Protein AF-A0A6I2UW46-F1 (afdb_monomer)

Nearest PDB structures (foldseek):
  3oei-assembly4_O  TM=9.507E-01  e=3.882E-06  Mycobacterium tuberculosis
  7bwf-assembly1_C  TM=9.189E-01  e=1.277E-05  Staphylococcus aureus
  6n90-assembly1_B  TM=9.049E-01  e=1.199E-05  Agrobacterium tumefaciens
  6l8f-assembly2_H  TM=9.216E-01  e=1.980E-05  Staphylococcus aureus subsp. aureus NCTC 8325
  7cua-assembly1_B  TM=8.810E-01  e=8.373E-05  Staphylococcus aureus subsp. aureus NCTC 8325

InterPro domains:
  IPR009614 Toxin YoeB [PF06769] (2-61)
  IPR009614 Toxin YoeB [PTHR38039] (1-61)
  IPR009614 Toxin YoeB [TIGR02116] (2-61)
  IPR035093 Toxin-antitoxin system, RelE/ParE toxin domain superfamily [G3DSA:3.30.2310.20] (1-61)
  IPR035093 Toxin-antitoxin system, RelE/ParE toxin domain superfamily [SSF143011] (2-60)

Radius of gyration: 14.35 Å; Cα contacts (8 Å, |Δi|>4): 94; chains: 1; bounding box: 45×29×25 Å

pLDDT: mean 71.77, std 20.69, range [31.94, 92.5]

Sequence (86 aa):
MKRINALIKDIKRHPFEGIGMAEPLKGNLSGFWSKRIDDANRLVYAAEGTTVIIIACRNHYAVTSDKKNPGQGAIQTPPDRGSFYR

Secondary structure (DSSP, 8-state):
-HHHHHHHHHHTT-TTSSTT--EE--GGGTT-EEEESSSS-EEEEEEETTEEEEEEETTT-------S--------PPS--TT---

Foldseek 3Di:
DVQVVVVVVCCLPPVQDDAQHWDADDDLRGQWIWGHSDPPWIWIWHDDPNDIGTQDTPPPPPPPPPPDDPDDPDSDDPPDPPDPDD

Structure (mmCIF, N/CA/C/O backbone):
data_AF-A0A6I2UW46-F1
#
_entry.id   AF-A0A6I2UW46-F1
#
loop_
_atom_site.group_PDB
_atom_site.id
_atom_site.type_symbol
_atom_site.label_atom_id
_atom_site.label_alt_id
_atom_site.label_comp_id
_atom_site.label_asym_id
_atom_site.label_entity_id
_atom_site.label_seq_id
_atom_site.pdbx_PDB_ins_code
_atom_site.Cartn_x
_atom_site.Cartn_y
_atom_site.Cartn_z
_atom_site.occupancy
_atom_site.B_iso_or_equiv
_atom_site.auth_seq_id
_atom_site.auth_comp_id
_atom_site.auth_asym_id
_atom_site.auth_atom_id
_atom_site.pdbx_PDB_model_num
ATOM 1 N N . MET A 1 1 ? 12.557 4.641 1.573 1.00 59.28 1 MET A N 1
ATOM 2 C CA . MET A 1 1 ? 12.071 4.723 2.973 1.00 59.28 1 MET A CA 1
ATOM 3 C C . MET A 1 1 ? 10.913 5.702 3.214 1.00 59.28 1 MET A C 1
ATOM 5 O O . MET A 1 1 ? 9.928 5.294 3.812 1.00 59.28 1 MET A O 1
ATOM 9 N N . LYS A 1 2 ? 10.951 6.970 2.761 1.00 78.75 2 LYS A N 1
ATOM 10 C CA . LYS A 1 2 ? 9.901 7.968 3.097 1.00 78.75 2 LYS A CA 1
ATOM 11 C C . LYS A 1 2 ? 8.494 7.652 2.546 1.00 78.75 2 LYS A C 1
ATOM 13 O O . LYS A 1 2 ? 7.505 7.972 3.200 1.00 78.75 2 LYS A O 1
ATOM 18 N N . ARG A 1 3 ? 8.395 7.014 1.372 1.00 84.38 3 ARG A N 1
ATOM 19 C CA . ARG A 1 3 ? 7.114 6.768 0.683 1.00 84.38 3 ARG A CA 1
ATOM 20 C C . ARG A 1 3 ? 6.238 5.730 1.386 1.00 84.38 3 ARG A C 1
ATOM 22 O O . ARG A 1 3 ? 5.057 5.989 1.574 1.00 84.38 3 ARG A O 1
ATOM 29 N N . ILE A 1 4 ? 6.811 4.614 1.841 1.00 84.00 4 ILE A N 1
ATOM 30 C CA . ILE A 1 4 ? 6.053 3.583 2.571 1.00 84.00 4 ILE A CA 1
ATOM 31 C C . ILE A 1 4 ? 5.504 4.133 3.885 1.00 84.00 4 ILE A C 1
ATOM 33 O O . ILE A 1 4 ? 4.334 3.931 4.180 1.00 84.00 4 ILE A O 1
ATOM 37 N N . ASN A 1 5 ? 6.294 4.903 4.636 1.00 87.50 5 ASN A N 1
ATOM 38 C CA . ASN A 1 5 ? 5.810 5.515 5.875 1.00 87.50 5 ASN A CA 1
ATOM 39 C C . ASN A 1 5 ? 4.630 6.466 5.627 1.00 87.50 5 ASN A C 1
ATOM 41 O O . ASN A 1 5 ? 3.724 6.541 6.454 1.00 87.50 5 ASN A O 1
ATOM 45 N N . ALA A 1 6 ? 4.625 7.179 4.497 1.00 89.25 6 ALA A N 1
ATOM 46 C CA . ALA A 1 6 ? 3.487 8.000 4.096 1.00 89.25 6 ALA A CA 1
ATOM 47 C C . ALA A 1 6 ? 2.259 7.137 3.761 1.00 89.25 6 ALA A C 1
ATOM 49 O O . ALA A 1 6 ? 1.176 7.433 4.253 1.00 89.25 6 ALA A O 1
ATOM 50 N N . LEU A 1 7 ? 2.437 6.044 3.009 1.00 89.25 7 LEU A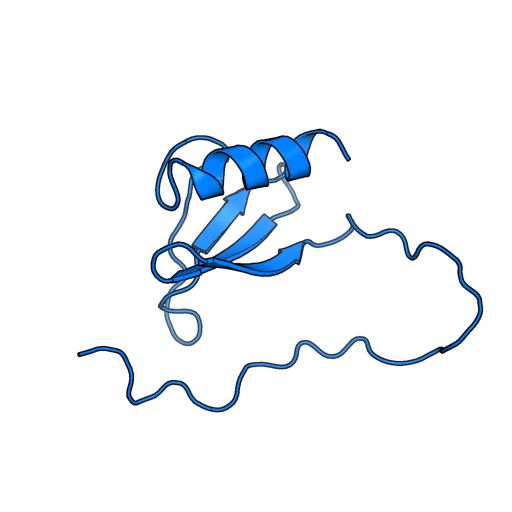 N 1
ATOM 51 C CA . LEU A 1 7 ? 1.355 5.104 2.695 1.00 89.25 7 LEU A CA 1
ATOM 52 C C . LEU A 1 7 ? 0.781 4.444 3.953 1.00 89.25 7 LEU A C 1
ATOM 54 O O . LEU A 1 7 ? -0.428 4.387 4.094 1.00 89.25 7 LEU A O 1
ATOM 58 N N . ILE A 1 8 ? 1.611 4.009 4.904 1.00 88.44 8 ILE A N 1
ATOM 59 C CA . ILE A 1 8 ? 1.138 3.409 6.162 1.00 88.44 8 ILE A CA 1
ATOM 60 C C . ILE A 1 8 ? 0.325 4.425 6.973 1.00 88.44 8 ILE A C 1
ATOM 62 O O . ILE A 1 8 ? -0.738 4.094 7.492 1.00 88.44 8 ILE A O 1
ATOM 66 N N . LYS A 1 9 ? 0.795 5.676 7.074 1.00 90.75 9 LYS A N 1
ATOM 67 C CA . LYS A 1 9 ? 0.049 6.745 7.759 1.00 90.75 9 LYS A CA 1
ATOM 68 C C . LYS A 1 9 ? -1.294 7.031 7.086 1.00 90.75 9 LYS A C 1
ATOM 70 O O . LYS A 1 9 ? -2.262 7.292 7.793 1.00 90.75 9 LYS A O 1
ATOM 75 N N . ASP A 1 10 ? -1.328 6.986 5.758 1.00 91.19 10 ASP A N 1
ATOM 76 C CA . ASP A 1 10 ? -2.539 7.161 4.959 1.00 91.19 10 ASP A CA 1
ATOM 77 C C . ASP A 1 10 ? -3.511 5.993 5.160 1.00 91.19 10 ASP A C 1
ATOM 79 O O . ASP A 1 10 ? -4.643 6.230 5.558 1.00 91.19 10 ASP A O 1
ATOM 83 N N . ILE A 1 11 ? -3.048 4.743 5.044 1.00 91.06 11 ILE A N 1
ATOM 84 C CA . ILE A 1 11 ? -3.863 3.530 5.245 1.00 91.06 11 ILE A CA 1
ATOM 85 C C . ILE A 1 11 ? -4.506 3.510 6.636 1.00 91.06 11 ILE A C 1
ATOM 87 O O . ILE A 1 11 ? -5.655 3.106 6.772 1.00 91.06 11 ILE A O 1
ATOM 91 N N . LYS A 1 12 ? -3.804 3.983 7.675 1.00 88.38 12 LYS A N 1
ATOM 92 C CA . LYS A 1 12 ? -4.369 4.077 9.033 1.00 88.38 12 LYS A CA 1
ATOM 93 C C . LYS A 1 12 ? -5.566 5.027 9.145 1.00 88.38 12 LYS A C 1
ATOM 95 O O . LYS A 1 12 ? -6.325 4.901 10.099 1.00 88.38 12 LYS A O 1
ATOM 100 N N . ARG A 1 13 ? -5.685 6.014 8.253 1.00 90.38 13 ARG A N 1
ATOM 101 C CA . ARG A 1 13 ? -6.771 7.008 8.254 1.00 90.38 13 ARG A CA 1
ATOM 102 C C . ARG A 1 13 ? -7.831 6.670 7.212 1.00 90.38 13 ARG A C 1
ATOM 104 O O . ARG A 1 13 ? -9.013 6.730 7.512 1.00 90.38 13 ARG A O 1
ATOM 111 N N . HIS A 1 14 ? -7.384 6.287 6.020 1.00 89.56 14 HIS A N 1
ATOM 112 C CA . HIS A 1 14 ? -8.203 6.009 4.850 1.00 89.56 14 HIS A CA 1
ATOM 113 C C . HIS A 1 14 ? -7.720 4.698 4.197 1.00 89.56 14 HIS A C 1
ATOM 115 O O . HIS A 1 14 ? -6.879 4.709 3.293 1.00 89.56 14 HIS A O 1
ATOM 121 N N . PRO A 1 15 ? -8.201 3.534 4.670 1.00 86.12 15 PRO A N 1
ATOM 122 C CA . PRO A 1 15 ? -7.666 2.240 4.252 1.00 86.12 15 PRO A CA 1
ATOM 123 C C . PRO A 1 15 ? -7.950 1.886 2.793 1.00 86.12 15 PRO A C 1
ATOM 125 O O . PRO A 1 15 ? -7.189 1.124 2.211 1.00 86.12 15 PRO A O 1
ATOM 128 N N . PHE A 1 16 ? -9.025 2.405 2.200 1.00 88.50 16 PHE A N 1
ATOM 129 C CA . PHE A 1 16 ? -9.520 1.979 0.880 1.00 88.50 16 PHE A CA 1
ATOM 130 C C . PHE A 1 16 ? -9.478 3.087 -0.178 1.00 88.50 16 PHE A C 1
ATOM 132 O O . PHE A 1 16 ? -9.933 2.901 -1.300 1.00 88.50 16 PHE A O 1
ATOM 139 N N . GLU A 1 17 ? -8.905 4.237 0.165 1.00 85.31 17 GLU A N 1
ATOM 140 C CA . GLU A 1 17 ? -8.822 5.417 -0.695 1.00 85.31 17 GLU A CA 1
ATOM 141 C C . GLU A 1 17 ? -7.523 6.184 -0.407 1.00 85.31 17 GLU A C 1
ATOM 143 O O . GLU A 1 17 ? -6.670 5.712 0.345 1.00 85.31 17 GLU A O 1
ATOM 148 N N . GLY A 1 18 ? -7.319 7.341 -1.033 1.00 83.88 18 GLY A N 1
ATOM 149 C CA . GLY A 1 18 ? -6.143 8.174 -0.786 1.00 83.88 18 GLY A CA 1
ATOM 150 C C . GLY A 1 18 ? -4.919 7.797 -1.624 1.00 83.88 18 GLY A C 1
ATOM 151 O O . GLY A 1 18 ? -5.007 7.449 -2.805 1.00 83.88 18 GLY A O 1
ATOM 152 N N . ILE A 1 19 ? -3.732 7.920 -1.033 1.00 83.00 19 ILE A N 1
ATOM 153 C CA . ILE A 1 19 ? -2.468 7.936 -1.776 1.00 83.00 19 ILE A CA 1
ATOM 154 C C . ILE A 1 19 ? -2.143 6.536 -2.311 1.00 83.00 19 ILE A C 1
ATOM 156 O O . ILE A 1 19 ? -2.272 5.534 -1.610 1.00 83.00 19 ILE A O 1
ATOM 160 N N . GLY A 1 20 ? -1.669 6.470 -3.557 1.00 76.56 20 GLY A N 1
ATOM 161 C CA . GLY A 1 20 ? -1.177 5.230 -4.155 1.00 76.56 20 GLY A CA 1
ATOM 162 C C . GLY A 1 20 ? -2.245 4.365 -4.817 1.00 76.56 20 GLY A C 1
ATOM 163 O O . GLY A 1 20 ? -1.932 3.215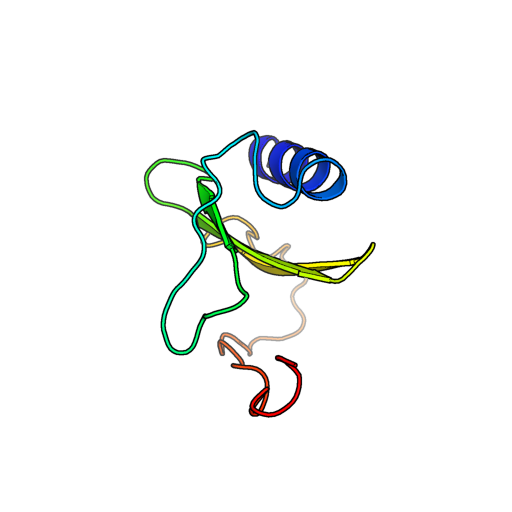 -5.082 1.00 76.56 20 GLY A O 1
ATOM 164 N N . MET A 1 21 ? -3.441 4.901 -5.104 1.00 84.56 21 MET A N 1
ATOM 165 C CA . MET A 1 21 ? -4.531 4.219 -5.827 1.00 84.56 21 MET A CA 1
ATOM 166 C C . MET A 1 21 ? -4.804 2.822 -5.265 1.00 84.56 21 MET A C 1
ATOM 168 O O . MET A 1 21 ? -4.254 1.828 -5.731 1.00 84.56 21 MET A O 1
ATOM 172 N N . ALA A 1 22 ? -5.615 2.777 -4.209 1.00 85.69 22 ALA A N 1
ATOM 173 C CA . ALA A 1 22 ? -5.986 1.529 -3.565 1.00 85.69 22 ALA A CA 1
ATOM 174 C C . ALA A 1 22 ? -6.808 0.671 -4.537 1.00 85.69 22 ALA A C 1
ATOM 176 O O . ALA A 1 22 ? -7.904 1.050 -4.944 1.00 85.69 22 ALA A O 1
ATOM 177 N N . GLU A 1 23 ? -6.263 -0.479 -4.911 1.00 86.69 23 GLU A N 1
ATOM 178 C CA . GLU A 1 23 ? -6.907 -1.429 -5.811 1.00 86.69 23 GLU A CA 1
ATOM 179 C C . GLU A 1 23 ? -7.214 -2.715 -5.020 1.00 86.69 23 GLU A C 1
ATOM 181 O O . GLU A 1 23 ? -6.285 -3.321 -4.464 1.00 86.69 23 GLU A O 1
ATOM 186 N N . PRO A 1 24 ? -8.488 -3.146 -4.931 1.00 89.25 24 PRO A N 1
ATOM 187 C CA . PRO A 1 24 ? -8.831 -4.410 -4.297 1.00 89.25 24 PRO A CA 1
ATOM 188 C C . PRO A 1 24 ? -8.336 -5.575 -5.160 1.00 89.25 24 PRO A C 1
ATOM 190 O O . PRO A 1 24 ? -8.546 -5.611 -6.378 1.00 89.25 24 PRO A O 1
ATOM 193 N N . LEU A 1 25 ? -7.683 -6.543 -4.523 1.00 87.19 25 LEU A N 1
ATOM 194 C CA . LEU A 1 25 ? -7.230 -7.758 -5.190 1.00 87.19 25 LEU A CA 1
ATOM 195 C C . LEU A 1 25 ? -8.397 -8.740 -5.367 1.00 87.19 25 LEU A C 1
ATOM 197 O O . LEU A 1 25 ? -9.377 -8.721 -4.625 1.00 87.19 25 LEU A O 1
ATOM 201 N N . LYS A 1 26 ? -8.309 -9.586 -6.399 1.00 84.50 26 LYS A N 1
ATOM 202 C CA . LYS A 1 26 ? -9.384 -10.498 -6.825 1.00 84.50 26 LYS A CA 1
ATOM 203 C C . LYS A 1 26 ? -8.970 -11.967 -6.678 1.00 84.50 26 LYS A C 1
ATOM 205 O O . LYS A 1 26 ? -7.786 -12.281 -6.551 1.00 84.50 26 LYS A O 1
ATOM 210 N N . GLY A 1 27 ? -9.950 -12.872 -6.739 1.00 85.50 27 GLY A N 1
ATOM 211 C CA . GLY A 1 27 ? -9.734 -14.323 -6.670 1.00 85.50 27 GLY A CA 1
ATOM 212 C C . GLY A 1 27 ? -9.281 -14.770 -5.280 1.00 85.50 27 GLY A C 1
ATOM 213 O O . GLY A 1 27 ? -9.846 -14.334 -4.282 1.00 85.50 27 GLY A O 1
ATOM 214 N N . ASN A 1 28 ? -8.222 -15.580 -5.206 1.00 78.56 28 ASN A N 1
ATOM 215 C CA . ASN A 1 28 ? -7.664 -16.086 -3.939 1.00 78.56 28 ASN A CA 1
ATOM 216 C C . ASN A 1 28 ? -7.105 -14.985 -3.022 1.00 78.56 28 ASN A C 1
ATOM 218 O O . ASN A 1 28 ? -6.800 -15.243 -1.863 1.00 78.56 28 ASN A O 1
ATOM 222 N N . LEU A 1 29 ? -6.941 -13.767 -3.548 1.00 79.31 29 LEU A N 1
ATOM 223 C CA . LEU A 1 29 ? -6.503 -12.595 -2.795 1.00 79.31 29 LEU A CA 1
ATOM 224 C C . LEU A 1 29 ? -7.652 -11.617 -2.502 1.00 79.31 29 LEU A C 1
ATOM 226 O O . LEU A 1 29 ? -7.402 -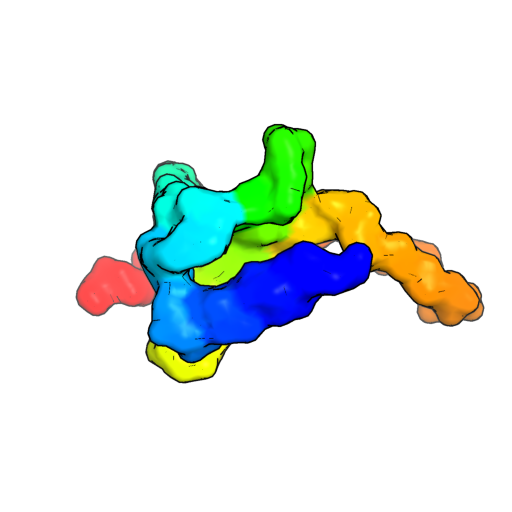10.482 -2.098 1.00 79.31 29 LEU A O 1
ATOM 230 N N . SER A 1 30 ? -8.901 -12.038 -2.715 1.00 81.00 30 SER A N 1
ATOM 231 C CA . SER A 1 30 ? -10.075 -11.262 -2.319 1.00 81.00 30 SER A CA 1
ATOM 232 C C . SER A 1 30 ? -9.997 -10.917 -0.832 1.00 81.00 30 SER A C 1
ATOM 234 O O . SER A 1 30 ? -9.723 -11.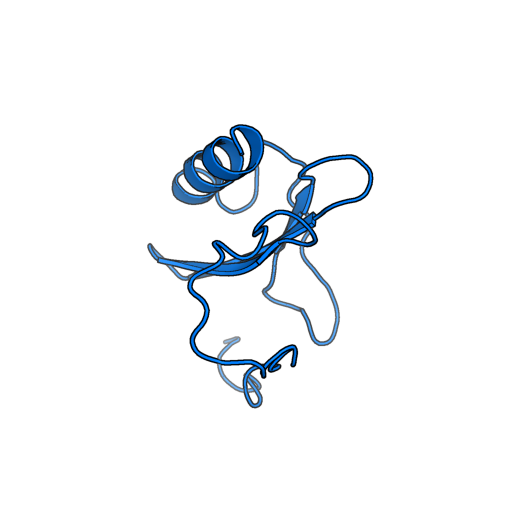785 -0.006 1.00 81.00 30 SER A O 1
ATOM 236 N N . GLY A 1 31 ? -10.206 -9.640 -0.503 1.00 83.69 31 GLY A N 1
ATOM 237 C CA . GLY A 1 31 ? -10.024 -9.118 0.854 1.00 83.69 31 GLY A CA 1
ATOM 238 C C . GLY A 1 31 ? -8.722 -8.365 1.095 1.00 83.69 31 GLY A C 1
ATOM 239 O O . GLY A 1 31 ? -8.623 -7.604 2.058 1.00 83.69 31 GLY A O 1
ATOM 240 N N . PHE A 1 32 ? -7.742 -8.527 0.208 1.00 89.75 32 PHE A N 1
ATOM 241 C CA . PHE A 1 32 ? -6.497 -7.772 0.248 1.00 89.75 32 PHE A CA 1
ATOM 242 C C . PHE A 1 32 ? -6.539 -6.561 -0.678 1.00 89.75 32 PHE A C 1
ATOM 244 O O . PHE A 1 32 ? -7.286 -6.502 -1.655 1.00 89.75 32 PHE A O 1
ATOM 251 N N . TRP A 1 33 ? -5.678 -5.603 -0.370 1.00 92.50 33 TRP A N 1
ATOM 252 C CA . TRP A 1 33 ? -5.566 -4.332 -1.061 1.00 92.50 33 TRP A CA 1
ATOM 253 C C . TRP A 1 33 ? -4.135 -4.098 -1.505 1.00 92.50 33 TRP A C 1
ATOM 255 O O . TRP A 1 33 ? -3.184 -4.444 -0.802 1.00 92.50 33 TRP A O 1
ATOM 265 N N . SER A 1 34 ? -3.992 -3.494 -2.678 1.00 89.81 34 SER A N 1
ATOM 266 C CA . SER A 1 34 ? -2.713 -3.092 -3.245 1.00 89.81 34 SER A CA 1
ATOM 267 C C . SER A 1 34 ? -2.667 -1.576 -3.393 1.00 89.81 34 SER A C 1
ATOM 269 O O . SER A 1 34 ? -3.551 -0.984 -4.006 1.00 89.81 34 SER A O 1
ATOM 271 N N . LYS A 1 35 ? -1.611 -0.945 -2.871 1.00 90.88 35 LYS A N 1
ATOM 272 C CA . LYS A 1 35 ? -1.270 0.462 -3.141 1.00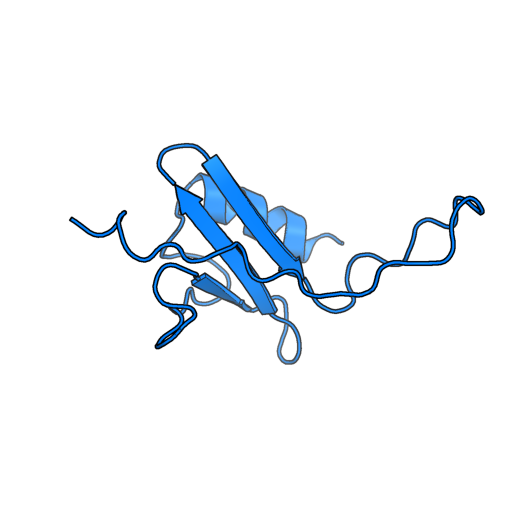 90.88 35 LYS A CA 1
ATOM 273 C C . LYS A 1 35 ? 0.073 0.551 -3.862 1.00 90.88 35 LYS A C 1
ATOM 275 O O . LYS A 1 35 ? 1.021 -0.174 -3.553 1.00 90.88 35 LYS A O 1
ATOM 280 N N . ARG A 1 36 ? 0.182 1.470 -4.817 1.00 89.62 36 ARG A N 1
ATOM 281 C CA . ARG A 1 36 ? 1.415 1.761 -5.556 1.00 89.62 36 ARG A CA 1
ATOM 282 C C . ARG A 1 36 ? 2.416 2.486 -4.668 1.00 89.62 36 ARG A C 1
ATOM 284 O O . ARG A 1 36 ? 2.129 3.559 -4.135 1.00 89.62 36 ARG A O 1
ATOM 291 N N . ILE A 1 37 ? 3.602 1.897 -4.530 1.00 86.88 37 ILE A N 1
ATOM 292 C CA . ILE A 1 37 ? 4.745 2.546 -3.878 1.00 86.88 37 ILE A CA 1
ATOM 293 C C . ILE A 1 37 ? 5.438 3.444 -4.907 1.00 86.88 37 ILE A C 1
ATOM 295 O O . ILE A 1 37 ? 5.640 4.633 -4.654 1.00 86.88 37 ILE A O 1
ATOM 299 N N . ASP A 1 38 ? 5.716 2.864 -6.071 1.00 84.62 38 ASP A N 1
ATOM 300 C CA . ASP A 1 38 ? 6.227 3.476 -7.296 1.00 84.62 38 ASP A CA 1
ATOM 301 C C . ASP A 1 38 ? 5.641 2.709 -8.502 1.00 84.62 38 ASP A C 1
ATOM 303 O O . ASP A 1 38 ? 4.709 1.913 -8.337 1.00 84.62 38 ASP A O 1
ATOM 307 N N . ASP A 1 39 ? 6.154 2.939 -9.710 1.00 83.75 39 ASP A N 1
ATOM 308 C CA . ASP A 1 39 ? 5.631 2.304 -10.923 1.00 83.75 39 ASP A CA 1
ATOM 309 C C . ASP A 1 39 ? 5.776 0.773 -10.903 1.00 83.75 39 ASP A C 1
ATOM 311 O O . ASP A 1 39 ? 4.851 0.065 -11.316 1.00 83.75 39 ASP A O 1
ATOM 315 N N . ALA A 1 40 ? 6.857 0.252 -10.313 1.00 84.06 40 ALA A N 1
ATOM 316 C CA . ALA A 1 40 ? 7.203 -1.170 -10.300 1.00 84.06 40 ALA A CA 1
ATOM 317 C C . ALA A 1 40 ? 6.772 -1.911 -9.019 1.00 84.06 40 ALA A C 1
ATOM 319 O O . ALA A 1 40 ? 6.511 -3.114 -9.054 1.00 84.06 40 ALA A O 1
ATOM 320 N N . ASN A 1 41 ? 6.684 -1.217 -7.884 1.00 85.69 41 ASN A N 1
ATOM 321 C CA . ASN A 1 41 ? 6.489 -1.816 -6.567 1.00 85.69 41 ASN A CA 1
ATOM 322 C C . ASN A 1 41 ? 5.083 -1.555 -6.012 1.00 85.69 41 ASN A C 1
ATOM 324 O O . ASN A 1 41 ? 4.482 -0.486 -6.188 1.00 85.69 41 ASN A O 1
ATOM 328 N N . ARG A 1 42 ? 4.558 -2.551 -5.294 1.00 88.19 42 ARG A N 1
ATOM 329 C CA . ARG A 1 42 ? 3.246 -2.514 -4.636 1.00 88.19 42 ARG A CA 1
ATOM 330 C C . ARG A 1 42 ? 3.367 -2.871 -3.157 1.00 88.19 42 ARG A C 1
ATOM 332 O O . ARG A 1 42 ? 4.180 -3.714 -2.777 1.00 88.19 42 ARG A O 1
ATOM 339 N N . LEU A 1 43 ? 2.548 -2.203 -2.353 1.00 89.94 43 LEU A N 1
ATOM 340 C CA . LEU A 1 43 ? 2.287 -2.497 -0.951 1.00 89.94 43 LEU A CA 1
ATOM 341 C C . LEU A 1 43 ? 0.994 -3.305 -0.880 1.00 89.94 43 LEU A C 1
ATOM 343 O O . LEU A 1 43 ? -0.057 -2.775 -1.237 1.00 89.94 43 LEU A O 1
ATOM 347 N N . VAL A 1 44 ? 1.075 -4.550 -0.417 1.00 90.50 44 VAL A N 1
ATOM 348 C CA . VAL A 1 44 ? -0.091 -5.423 -0.236 1.00 90.50 44 VAL A CA 1
ATOM 349 C C . VAL A 1 44 ? -0.441 -5.499 1.245 1.00 90.50 44 VAL A C 1
ATOM 351 O O . VAL A 1 44 ? 0.430 -5.792 2.070 1.00 90.50 44 VAL A O 1
ATOM 354 N N . TYR A 1 45 ? -1.700 -5.232 1.585 1.00 91.62 45 TYR A N 1
ATOM 355 C CA . TYR A 1 45 ? -2.180 -5.205 2.966 1.00 91.62 45 TYR A CA 1
ATOM 356 C C . TYR A 1 45 ? -3.634 -5.669 3.100 1.00 91.62 45 TYR A C 1
ATOM 358 O O . TYR A 1 45 ? -4.387 -5.704 2.128 1.00 91.62 45 TYR A O 1
ATOM 366 N N . ALA A 1 46 ? -4.027 -5.997 4.327 1.00 90.88 46 ALA A N 1
ATOM 367 C CA . ALA A 1 46 ? -5.416 -6.130 4.754 1.00 90.88 46 ALA A CA 1
ATOM 368 C C . ALA A 1 46 ? -5.735 -5.045 5.790 1.00 90.88 46 ALA A C 1
ATOM 370 O O . ALA A 1 46 ? -4.862 -4.665 6.576 1.00 90.88 46 ALA A O 1
ATOM 371 N N . ALA A 1 47 ? -6.975 -4.564 5.811 1.00 89.00 47 ALA A N 1
ATOM 372 C CA . ALA A 1 47 ? -7.479 -3.680 6.856 1.00 89.00 47 ALA A CA 1
ATOM 373 C C . ALA A 1 47 ? -8.642 -4.376 7.571 1.00 89.00 47 ALA A C 1
ATOM 375 O O . ALA A 1 47 ? -9.646 -4.709 6.945 1.00 89.00 47 ALA A O 1
ATOM 376 N N . GLU A 1 48 ? -8.482 -4.611 8.871 1.00 86.69 48 GLU A N 1
ATOM 377 C CA . GLU A 1 48 ? -9.431 -5.324 9.726 1.00 86.69 48 GLU A CA 1
ATOM 378 C C . GLU A 1 48 ? -9.736 -4.440 10.945 1.00 86.69 48 GLU A C 1
ATOM 380 O O . GLU A 1 48 ? -8.953 -4.355 11.893 1.00 86.69 48 GLU A O 1
ATOM 385 N N . GLY A 1 49 ? -10.860 -3.718 10.904 1.00 82.44 49 GLY A N 1
ATOM 386 C CA . GLY A 1 49 ? -11.238 -2.768 11.954 1.00 82.44 49 GLY A CA 1
ATOM 387 C C . GLY A 1 49 ? -10.187 -1.669 12.142 1.00 82.44 49 GLY A C 1
ATOM 388 O O . GLY A 1 49 ? -9.985 -0.834 11.264 1.00 82.44 49 GLY A O 1
ATOM 389 N N . THR A 1 50 ? -9.514 -1.666 13.293 1.00 82.25 50 THR A N 1
ATOM 390 C CA . THR A 1 50 ? -8.441 -0.711 13.633 1.00 82.25 50 THR A CA 1
ATOM 391 C C . THR A 1 50 ? -7.036 -1.231 13.314 1.00 82.25 50 THR A C 1
ATOM 393 O O . THR A 1 50 ? -6.051 -0.509 13.502 1.00 82.25 50 THR A O 1
ATOM 396 N N . THR A 1 51 ? -6.931 -2.465 12.819 1.00 85.00 51 THR A N 1
ATOM 397 C CA . THR A 1 51 ? -5.667 -3.144 12.539 1.00 85.00 51 THR A CA 1
ATOM 398 C C . THR A 1 51 ? -5.378 -3.151 11.044 1.00 85.00 51 THR A C 1
ATOM 400 O O . THR A 1 51 ? -6.244 -3.425 10.217 1.00 85.00 51 THR A O 1
ATOM 403 N N . VAL A 1 52 ? -4.122 -2.884 10.692 1.00 88.50 52 VAL A N 1
ATOM 404 C CA . VAL A 1 52 ? -3.621 -2.975 9.318 1.00 88.50 52 VAL A CA 1
ATOM 405 C C . VAL A 1 52 ? -2.536 -4.042 9.283 1.00 88.50 52 VAL A C 1
ATOM 407 O O . VAL A 1 52 ? -1.536 -3.930 9.993 1.00 88.50 52 VAL A O 1
ATOM 410 N N . ILE A 1 53 ? -2.725 -5.062 8.451 1.00 89.38 53 ILE A N 1
ATOM 411 C CA . ILE A 1 53 ? -1.801 -6.189 8.303 1.00 89.38 53 ILE A CA 1
ATOM 412 C C . ILE A 1 53 ? -1.042 -6.006 6.994 1.00 89.38 53 ILE A C 1
ATOM 414 O O . ILE A 1 53 ? -1.639 -6.047 5.921 1.00 89.38 53 ILE A O 1
ATOM 418 N N . ILE A 1 54 ? 0.273 -5.803 7.068 1.00 88.12 54 ILE A N 1
ATOM 419 C CA . ILE A 1 54 ? 1.129 -5.678 5.884 1.00 88.12 54 ILE A CA 1
ATOM 420 C C . ILE A 1 54 ? 1.632 -7.062 5.478 1.00 88.12 54 ILE A C 1
ATOM 422 O O . ILE A 1 54 ? 2.239 -7.760 6.284 1.00 88.12 54 ILE A O 1
ATOM 426 N N . ILE A 1 55 ? 1.389 -7.442 4.225 1.00 86.94 55 ILE A N 1
ATOM 427 C CA . ILE A 1 55 ? 1.673 -8.789 3.709 1.00 86.94 55 ILE A CA 1
ATOM 428 C C . ILE A 1 55 ? 2.950 -8.782 2.876 1.00 86.94 55 ILE A C 1
ATOM 430 O O . ILE A 1 55 ? 3.791 -9.665 3.014 1.00 86.94 55 ILE A O 1
ATOM 434 N N . ALA A 1 56 ? 3.107 -7.781 2.005 1.00 83.25 56 ALA A N 1
ATOM 435 C CA . ALA A 1 56 ? 4.273 -7.687 1.137 1.00 83.25 56 ALA A CA 1
ATOM 436 C C . ALA A 1 56 ? 4.596 -6.245 0.734 1.00 83.25 56 ALA A C 1
ATOM 438 O O . ALA A 1 56 ? 3.710 -5.451 0.412 1.00 83.25 56 ALA A O 1
ATOM 439 N N . CYS A 1 57 ? 5.898 -5.953 0.678 1.00 79.25 57 CYS A N 1
ATOM 440 C CA . CYS A 1 57 ? 6.477 -4.710 0.171 1.00 79.25 57 CYS A CA 1
ATOM 441 C C . CYS A 1 57 ? 7.730 -5.080 -0.641 1.00 79.25 57 CYS A C 1
ATOM 443 O O . CYS A 1 57 ? 8.814 -5.221 -0.066 1.00 79.25 57 CYS A O 1
ATOM 445 N N . ARG A 1 58 ? 7.617 -5.320 -1.953 1.00 65.62 58 ARG A N 1
ATOM 446 C CA . ARG A 1 58 ? 8.779 -5.793 -2.731 1.00 65.62 58 ARG A CA 1
ATOM 447 C C . ARG A 1 58 ? 9.901 -4.732 -2.737 1.00 65.62 58 ARG A C 1
ATOM 449 O O . ARG A 1 58 ? 9.631 -3.542 -2.867 1.00 65.62 58 ARG A O 1
ATOM 456 N N . ASN A 1 59 ? 11.144 -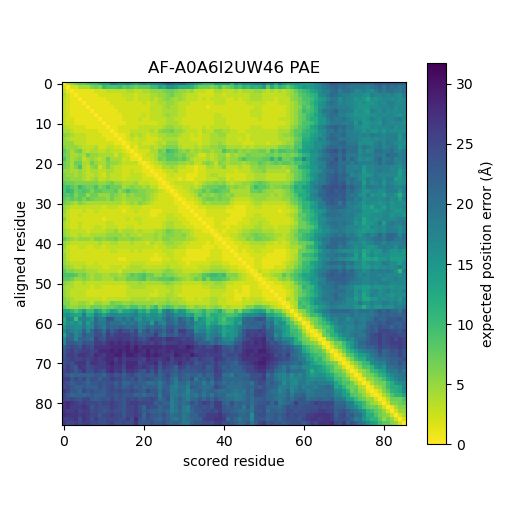5.184 -2.531 1.00 53.38 59 ASN A N 1
ATOM 457 C CA . ASN A 1 59 ? 12.421 -4.441 -2.493 1.00 53.38 59 ASN A CA 1
ATOM 458 C C . ASN A 1 59 ? 12.657 -3.392 -1.387 1.00 53.38 59 ASN A C 1
ATOM 460 O O . ASN A 1 59 ? 13.704 -2.746 -1.402 1.00 53.38 59 ASN A O 1
ATOM 464 N N . HIS A 1 60 ? 11.764 -3.208 -0.410 1.00 52.12 60 HIS A N 1
ATOM 465 C CA . HIS A 1 60 ? 11.917 -2.074 0.518 1.00 52.12 60 HIS A CA 1
ATOM 466 C C . HIS A 1 60 ? 12.478 -2.410 1.908 1.00 52.12 60 HIS A C 1
ATOM 468 O O . HIS A 1 60 ? 12.974 -1.516 2.595 1.00 52.12 60 HIS A O 1
ATOM 474 N N . TYR A 1 61 ? 12.472 -3.677 2.316 1.00 46.34 61 TYR A N 1
ATOM 475 C CA . TYR A 1 61 ? 13.309 -4.120 3.427 1.00 46.34 61 TYR A CA 1
ATOM 476 C C . TYR A 1 61 ? 14.606 -4.643 2.825 1.00 46.34 61 TYR A C 1
ATOM 478 O O . TYR A 1 61 ? 14.750 -5.832 2.555 1.00 46.34 61 TYR A O 1
ATOM 486 N N . ALA A 1 62 ? 15.547 -3.731 2.563 1.00 41.44 62 ALA A N 1
ATOM 487 C CA . ALA A 1 62 ? 16.940 -4.145 2.580 1.00 41.44 62 ALA A CA 1
ATOM 488 C C . ALA A 1 62 ? 17.143 -4.795 3.947 1.00 41.44 62 ALA A C 1
ATOM 490 O O . ALA A 1 62 ? 16.857 -4.163 4.967 1.00 41.44 62 ALA A O 1
ATOM 491 N N . VAL A 1 63 ? 17.511 -6.074 3.941 1.00 40.66 63 VAL A N 1
ATOM 492 C CA . VAL A 1 63 ? 17.857 -6.826 5.142 1.00 40.66 63 VAL A CA 1
ATOM 493 C C . VAL A 1 63 ? 18.802 -5.933 5.938 1.00 40.66 63 VAL A C 1
ATOM 495 O O . VAL A 1 63 ? 19.903 -5.636 5.477 1.00 40.66 63 VAL A O 1
ATOM 498 N N . THR A 1 64 ? 18.359 -5.417 7.085 1.00 38.62 64 THR A N 1
ATOM 499 C CA . THR A 1 64 ? 19.303 -4.871 8.052 1.00 38.62 64 THR A CA 1
ATOM 500 C C . THR A 1 64 ? 20.163 -6.056 8.436 1.00 38.62 64 THR A C 1
ATOM 502 O O . THR A 1 64 ? 19.643 -7.049 8.939 1.00 38.62 64 THR A O 1
ATOM 505 N N . SER A 1 65 ? 21.437 -6.001 8.061 1.00 42.53 65 SER A N 1
ATOM 506 C CA . SER A 1 65 ? 22.413 -7.073 8.210 1.00 42.53 65 SER A CA 1
ATOM 507 C C . SER A 1 65 ? 22.716 -7.374 9.680 1.00 42.53 65 SER A C 1
ATOM 509 O O . SER A 1 65 ? 23.851 -7.218 10.118 1.00 42.53 65 SER A O 1
ATOM 511 N N . ASP A 1 66 ? 21.736 -7.855 10.437 1.00 45.66 66 ASP A N 1
ATOM 512 C CA . ASP A 1 66 ? 21.998 -8.695 11.591 1.00 45.66 66 ASP A CA 1
ATOM 513 C C . ASP A 1 66 ? 22.295 -10.090 11.044 1.00 45.66 66 ASP A C 1
ATOM 515 O O . ASP A 1 66 ? 21.415 -10.8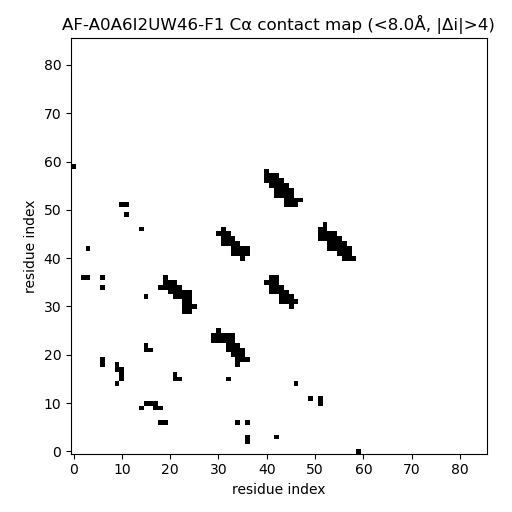44 10.625 1.00 45.66 66 ASP A O 1
ATOM 519 N N . LYS A 1 67 ? 23.589 -10.411 10.971 1.00 46.16 67 LYS A N 1
ATOM 520 C CA . LYS A 1 67 ? 24.103 -11.735 10.606 1.00 46.16 67 LYS A CA 1
ATOM 521 C C . LYS A 1 67 ? 23.679 -12.769 11.660 1.00 46.16 67 LYS A C 1
ATOM 523 O O . LYS A 1 67 ? 24.500 -13.172 12.479 1.00 46.16 67 LYS A O 1
ATOM 528 N N . LYS A 1 68 ? 22.411 -13.197 11.670 1.00 44.56 68 LYS A N 1
ATOM 529 C CA . LYS A 1 68 ? 21.955 -14.340 12.482 1.00 44.56 68 LYS A CA 1
ATOM 530 C C . LYS A 1 68 ? 20.616 -14.946 12.025 1.00 44.56 68 LYS A C 1
ATOM 532 O O . LYS A 1 68 ? 19.682 -15.019 12.806 1.00 44.56 68 LYS A O 1
ATOM 537 N N . ASN A 1 69 ? 20.523 -15.365 10.760 1.00 43.38 69 ASN A N 1
ATOM 538 C CA . ASN A 1 69 ? 19.812 -16.579 10.299 1.00 43.38 69 ASN A CA 1
ATOM 539 C C . ASN A 1 69 ? 19.595 -16.524 8.776 1.00 43.38 69 ASN A C 1
ATOM 541 O O . ASN A 1 69 ? 18.864 -15.654 8.301 1.00 43.38 69 ASN A O 1
ATOM 545 N N . PRO A 1 70 ? 20.178 -17.444 7.988 1.00 43.75 70 PRO A N 1
ATOM 546 C CA . PRO A 1 70 ? 19.860 -17.568 6.579 1.00 43.75 70 PRO A CA 1
ATOM 547 C C . PRO A 1 70 ? 18.686 -18.539 6.436 1.00 43.75 70 PRO A C 1
ATOM 549 O O . PRO A 1 70 ? 18.851 -19.746 6.576 1.00 43.75 70 PRO A O 1
ATOM 552 N N . GLY A 1 71 ? 17.495 -18.026 6.150 1.00 47.69 71 GLY A N 1
ATOM 553 C CA . GLY A 1 71 ? 16.405 -18.881 5.690 1.00 47.69 71 GLY A CA 1
ATOM 554 C C . GLY A 1 71 ? 15.041 -18.421 6.149 1.00 47.69 71 GLY A C 1
ATOM 555 O O . GLY A 1 71 ? 14.616 -18.784 7.233 1.00 47.69 71 GLY A O 1
ATOM 556 N N . GLN A 1 72 ? 14.353 -17.672 5.288 1.00 42.75 72 GLN A N 1
ATOM 557 C CA . GLN A 1 72 ? 12.935 -17.879 4.966 1.00 42.75 72 GLN A CA 1
ATOM 558 C C . GLN A 1 72 ? 12.476 -16.780 4.007 1.00 42.75 72 GLN A C 1
ATOM 560 O O . GLN A 1 72 ? 12.019 -15.712 4.395 1.00 42.75 72 GLN A O 1
ATOM 565 N N . GLY A 1 73 ? 12.619 -17.066 2.715 1.00 41.50 73 GLY A N 1
ATOM 566 C CA . GLY A 1 73 ? 11.853 -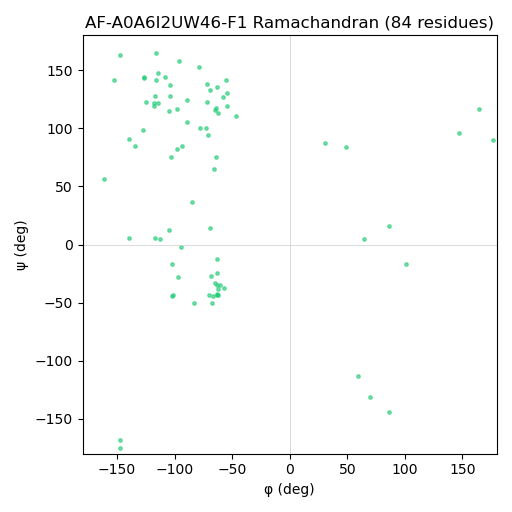16.419 1.659 1.00 41.50 73 GLY A CA 1
ATOM 567 C C . GLY A 1 73 ? 10.761 -17.378 1.203 1.00 41.50 73 GLY A C 1
ATOM 568 O O . GLY A 1 73 ? 10.906 -18.008 0.163 1.00 41.50 73 GLY A O 1
ATOM 569 N N . ALA A 1 74 ? 9.704 -17.534 1.998 1.00 36.47 74 ALA A N 1
ATOM 570 C CA . ALA A 1 74 ? 8.489 -18.228 1.586 1.00 36.47 74 ALA A CA 1
ATOM 571 C C . ALA A 1 74 ? 7.310 -17.281 1.807 1.00 36.47 74 ALA A C 1
ATOM 573 O O . ALA A 1 74 ? 7.101 -16.783 2.912 1.00 36.47 74 ALA A O 1
ATOM 574 N N . ILE A 1 75 ? 6.556 -17.002 0.742 1.00 41.81 75 ILE A N 1
ATOM 575 C CA . ILE A 1 75 ? 5.272 -16.311 0.845 1.00 41.81 75 ILE A CA 1
ATOM 576 C C . ILE A 1 75 ? 4.319 -17.319 1.487 1.00 41.81 75 ILE A C 1
ATOM 578 O O . ILE A 1 75 ? 3.779 -18.188 0.808 1.00 41.81 75 ILE A O 1
ATOM 582 N N . GLN A 1 76 ? 4.173 -17.259 2.808 1.00 36.06 76 GLN A N 1
ATOM 583 C CA . GLN A 1 76 ? 3.192 -18.067 3.516 1.00 36.06 76 GLN A CA 1
ATOM 584 C C . GLN A 1 76 ? 1.808 -17.481 3.221 1.00 36.06 76 GLN A C 1
ATOM 586 O O . GLN A 1 76 ? 1.409 -16.472 3.800 1.00 36.06 76 GLN A O 1
ATOM 591 N N . THR A 1 77 ? 1.072 -18.087 2.291 1.00 44.84 77 THR A N 1
ATOM 592 C CA . THR A 1 77 ? -0.378 -17.895 2.221 1.00 44.84 77 THR A CA 1
ATOM 593 C C . THR A 1 77 ? -0.973 -18.322 3.568 1.00 44.84 77 THR A C 1
ATOM 595 O O . THR A 1 77 ? -0.676 -19.436 4.012 1.00 44.84 77 THR A O 1
ATOM 598 N N . PRO A 1 78 ? -1.771 -17.474 4.249 1.00 43.97 78 PRO A N 1
ATOM 599 C CA . PRO A 1 78 ? -2.485 -17.886 5.451 1.00 43.97 78 PRO A CA 1
ATOM 600 C C . PRO A 1 78 ? -3.343 -19.120 5.141 1.00 43.97 78 PRO A C 1
ATOM 602 O O . PRO A 1 78 ? -3.908 -19.184 4.045 1.00 43.97 78 PRO A O 1
ATOM 605 N N . PRO A 1 79 ? -3.447 -20.095 6.059 1.00 38.00 79 PRO A N 1
ATOM 606 C CA . PRO A 1 79 ? -4.282 -21.262 5.841 1.00 38.00 79 PRO A CA 1
ATOM 607 C C . PRO A 1 79 ? -5.746 -20.813 5.744 1.00 38.00 79 PRO A C 1
ATOM 609 O O . PRO A 1 79 ? -6.281 -20.198 6.662 1.00 38.00 79 PRO A O 1
ATOM 612 N N . ASP A 1 80 ? -6.318 -21.053 4.568 1.00 49.00 80 ASP A N 1
ATOM 613 C CA . ASP A 1 80 ? -7.739 -21.128 4.227 1.00 49.00 80 ASP A CA 1
ATOM 614 C C . ASP A 1 80 ? -8.707 -20.247 5.055 1.00 49.00 80 ASP A C 1
ATOM 616 O O . ASP A 1 80 ? -9.308 -20.676 6.039 1.00 49.00 80 ASP A O 1
ATOM 620 N N . ARG A 1 81 ? -8.908 -18.986 4.637 1.00 50.69 81 ARG A N 1
ATOM 621 C CA . ARG A 1 81 ? -9.914 -18.069 5.224 1.00 50.69 81 ARG A CA 1
ATOM 622 C C . ARG A 1 81 ? -11.317 -18.253 4.618 1.00 50.69 81 ARG A C 1
ATOM 624 O O . ARG A 1 81 ? -12.062 -17.286 4.463 1.00 50.69 81 ARG A O 1
ATOM 631 N N . GLY A 1 82 ? -11.706 -19.488 4.305 1.00 39.69 82 GLY A N 1
ATOM 632 C CA . GLY A 1 82 ? -12.996 -19.838 3.698 1.00 39.69 82 GLY A CA 1
ATOM 633 C C . GLY A 1 82 ? -14.249 -19.664 4.573 1.00 39.69 82 GLY A C 1
ATOM 634 O O . GLY A 1 82 ? -15.293 -20.185 4.204 1.00 39.69 82 GLY A O 1
ATOM 635 N N . SER A 1 83 ? -14.199 -18.965 5.716 1.00 40.69 83 SER A N 1
ATOM 636 C CA . SER A 1 83 ? -15.356 -18.880 6.634 1.00 40.69 83 SER A CA 1
ATOM 637 C C . SER A 1 83 ? -15.625 -17.506 7.266 1.00 40.69 83 SER A C 1
ATOM 639 O O . SER A 1 83 ? -16.508 -17.388 8.109 1.00 40.69 83 SER A O 1
ATOM 641 N N . PHE A 1 84 ? -14.898 -16.451 6.879 1.00 47.53 84 PHE A N 1
ATOM 642 C CA . PHE A 1 84 ? -15.007 -15.136 7.543 1.00 47.53 84 PHE A CA 1
ATOM 643 C C . PHE A 1 84 ? -15.613 -14.016 6.687 1.00 47.53 84 PHE A C 1
ATOM 645 O O . PHE A 1 84 ? -15.712 -12.885 7.152 1.00 47.53 84 PHE A O 1
ATOM 652 N N . TYR A 1 85 ? -16.079 -14.329 5.475 1.00 31.94 85 TYR A N 1
ATOM 653 C CA . TYR A 1 85 ? -16.951 -13.440 4.704 1.00 31.94 85 TYR A CA 1
ATOM 654 C C . TYR A 1 85 ? -18.409 -13.875 4.875 1.00 31.94 85 TYR A C 1
ATOM 656 O O . TYR A 1 85 ? -18.962 -14.599 4.046 1.00 31.94 85 TYR A O 1
ATOM 664 N N . ARG A 1 86 ? -19.013 -13.437 5.978 1.00 34.81 86 ARG A N 1
ATOM 665 C CA . ARG A 1 86 ? -20.458 -13.258 6.124 1.00 34.81 86 ARG A CA 1
ATOM 666 C C . ARG A 1 86 ? -20.715 -11.891 6.729 1.00 34.81 86 ARG A C 1
ATOM 668 O O . ARG A 1 86 ? -19.927 -11.509 7.621 1.00 34.81 86 ARG A O 1
#

Mean predicted aligned error: 11.73 Å

Solvent-accessible surface area (backbone atoms only — not comparable to full-atom values): 5726 Å² total; per-residue (Å²): 118,73,62,61,57,50,45,53,59,39,40,75,76,38,72,74,46,72,76,39,62,51,42,78,42,66,74,98,42,53,80,31,36,34,26,46,74,51,98,89,33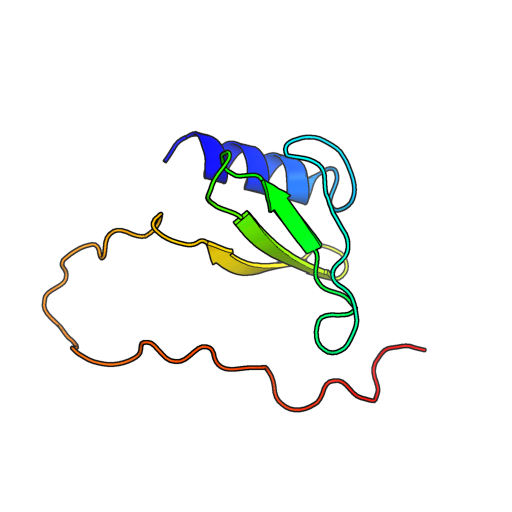,46,38,32,32,36,76,56,94,94,45,74,48,80,76,46,57,69,90,71,74,68,76,76,84,69,93,81,78,94,82,83,94,70,90,76,74,76,84,78,79,87,81,74,91,122

Organism: NCBI:txid2652285